Protein AF-A0A4Y8SC94-F1 (afdb_monomer)

Nearest PDB structures (foldseek):
  7lbm-assembly1_k  TM=2.518E-01  e=2.000E-02  Homo sapiens
  5o68-assembly4_L  TM=2.471E-01  e=9.800E+00  Pseudomonas sp. UK4

pLDDT: mean 80.58, std 18.35, range [36.72, 98.5]

Solvent-accessible surface area (backbone atoms only — not comparable to full-atom values): 9493 Å² total; per-residue (Å²): 134,91,92,90,72,78,73,71,66,66,66,69,67,69,74,81,79,73,78,89,67,88,66,80,85,40,72,68,58,42,49,49,54,48,50,59,68,69,49,71,77,70,7,34,33,37,40,39,41,93,90,46,76,49,76,42,48,21,42,41,44,78,45,78,96,61,31,30,41,39,24,48,38,94,82,62,89,60,92,74,46,59,45,45,40,44,26,26,77,70,93,58,64,44,80,40,63,38,29,78,52,98,89,48,59,12,36,32,32,52,82,78,42,42,24,39,36,53,42,38,33,39,34,46,61,58,90,53,34,36,29,39,39,37,43,31,40,29,14,48,34,51,98,91,48,98,57,55,47,93,61,74,73,48,53,38,38,35,39,35,39,58,21,50,61,76,124

Sequence (167 aa):
MKKLTSIWLLAMLCIIGKTTFAQSGNAETDAIIKQMRNQNSKGTIHFEAMGASITDNATVIKGPKGIYDLGSSFLTDHGDGAQVHLFLAKIQTGTQLLLQNKDASTIAMINGTVYQVTGTANLKVSGKNVSGTFTGVLYAVAKNKSKAATVPSGKISGNFNNLNLSL

Structure (mmCIF, N/CA/C/O backbone):
data_AF-A0A4Y8SC94-F1
#
_entry.id   AF-A0A4Y8SC94-F1
#
loop_
_atom_site.group_PDB
_atom_site.id
_atom_site.type_symbol
_atom_site.label_atom_id
_atom_site.label_alt_id
_atom_site.label_comp_id
_atom_site.label_asym_id
_atom_site.label_entity_id
_atom_site.label_seq_id
_atom_site.pdbx_PDB_ins_code
_atom_site.Cartn_x
_atom_site.Cartn_y
_atom_site.Cartn_z
_atom_site.occupancy
_atom_site.B_iso_or_equiv
_atom_site.auth_seq_id
_atom_site.auth_comp_id
_atom_site.auth_asym_id
_atom_site.auth_atom_id
_atom_site.pdbx_PDB_model_num
ATOM 1 N N . MET A 1 1 ? 18.104 -45.108 55.491 1.00 41.59 1 MET A N 1
ATOM 2 C CA . MET A 1 1 ? 18.764 -43.989 54.780 1.00 41.59 1 MET A CA 1
ATOM 3 C C . MET A 1 1 ? 18.073 -43.766 53.444 1.00 41.59 1 MET A C 1
ATOM 5 O O . MET A 1 1 ? 17.942 -44.717 52.693 1.00 41.59 1 MET A O 1
ATOM 9 N N . LYS A 1 2 ? 17.658 -42.513 53.202 1.00 43.34 2 LYS A N 1
ATOM 10 C CA . LYS A 1 2 ? 17.352 -41.859 51.914 1.00 43.34 2 LYS A CA 1
ATOM 11 C C . LYS A 1 2 ? 16.392 -42.573 50.947 1.00 43.34 2 LYS A C 1
ATOM 13 O O . LYS A 1 2 ? 16.798 -43.497 50.258 1.00 43.34 2 LYS A O 1
ATOM 18 N N . LYS A 1 3 ? 15.182 -42.012 50.803 1.00 39.19 3 LYS A N 1
ATOM 19 C CA . LYS A 1 3 ? 14.501 -41.714 49.519 1.00 39.19 3 LYS A CA 1
ATOM 20 C C . LYS A 1 3 ? 13.178 -40.981 49.804 1.00 39.19 3 LYS A C 1
ATOM 22 O O . LYS A 1 3 ? 12.103 -41.556 49.767 1.00 39.19 3 LYS A O 1
ATOM 27 N N . LEU A 1 4 ? 13.285 -39.698 50.143 1.00 44.41 4 LEU A N 1
ATOM 28 C CA . LEU A 1 4 ? 12.161 -38.767 50.321 1.00 44.41 4 LEU A CA 1
ATOM 29 C C . LEU A 1 4 ? 12.564 -37.425 49.695 1.00 44.41 4 LEU A C 1
ATOM 31 O O . LEU A 1 4 ? 12.756 -36.431 50.381 1.00 44.41 4 LEU A O 1
ATOM 35 N N . THR A 1 5 ? 12.809 -37.413 48.385 1.00 45.66 5 THR A N 1
ATOM 36 C CA . THR A 1 5 ? 13.192 -36.182 47.661 1.00 45.66 5 THR A CA 1
ATOM 37 C C . THR A 1 5 ? 12.524 -36.042 46.292 1.00 45.66 5 THR A C 1
ATOM 39 O O . THR A 1 5 ? 12.894 -35.163 45.525 1.00 45.66 5 THR A O 1
ATOM 42 N N . SER A 1 6 ? 11.516 -36.858 45.966 1.00 50.19 6 SER A N 1
ATOM 43 C CA . SER A 1 6 ? 10.966 -36.909 44.598 1.00 50.19 6 SER A CA 1
ATOM 44 C C . SER A 1 6 ? 9.626 -36.195 44.392 1.00 50.19 6 SER A C 1
ATOM 46 O O . SER A 1 6 ? 9.114 -36.223 43.282 1.00 50.19 6 SER A O 1
ATOM 48 N N . ILE A 1 7 ? 9.058 -35.530 45.404 1.00 48.06 7 ILE A N 1
ATOM 49 C CA . ILE A 1 7 ? 7.756 -34.838 45.263 1.00 48.06 7 ILE A CA 1
ATOM 50 C C . ILE A 1 7 ? 7.916 -33.323 45.046 1.00 48.06 7 ILE A C 1
ATOM 52 O O . ILE A 1 7 ? 7.067 -32.696 44.422 1.00 48.06 7 ILE A O 1
ATOM 56 N N . TRP A 1 8 ? 9.047 -32.731 45.439 1.00 36.72 8 TRP A N 1
ATOM 57 C CA . TRP A 1 8 ? 9.269 -31.289 45.277 1.00 36.72 8 TRP A CA 1
ATOM 58 C C . TRP A 1 8 ? 9.812 -30.874 43.901 1.00 36.72 8 TRP A C 1
ATOM 60 O O . TRP A 1 8 ? 9.674 -29.715 43.525 1.00 36.72 8 TRP A O 1
ATOM 70 N N . LEU A 1 9 ? 10.365 -31.801 43.108 1.00 39.47 9 LEU A N 1
ATOM 71 C CA . LEU A 1 9 ? 10.915 -31.466 41.786 1.00 39.47 9 LEU A CA 1
ATOM 72 C C . LEU A 1 9 ? 9.847 -31.380 40.679 1.00 39.47 9 LEU A C 1
ATOM 74 O O . LEU A 1 9 ? 10.079 -30.744 39.656 1.00 39.47 9 LEU A O 1
ATOM 78 N N . LEU A 1 10 ? 8.669 -31.981 40.883 1.00 40.72 10 LEU A N 1
ATOM 79 C CA . LEU A 1 10 ? 7.596 -31.998 39.880 1.00 40.72 10 LEU A CA 1
ATOM 80 C C . LEU A 1 10 ? 6.676 -30.766 39.968 1.00 40.72 10 LEU A C 1
ATOM 82 O O . LEU A 1 10 ? 6.022 -30.415 38.992 1.00 40.72 10 LEU A O 1
ATOM 86 N N . ALA A 1 11 ? 6.676 -30.054 41.099 1.00 40.06 11 ALA A N 1
ATOM 87 C CA . ALA A 1 11 ? 5.918 -28.811 41.268 1.00 40.06 11 ALA A CA 1
ATOM 88 C C . ALA A 1 11 ? 6.616 -27.587 40.644 1.00 40.06 11 ALA A C 1
ATOM 90 O O . ALA A 1 11 ? 5.954 -26.609 40.302 1.00 40.06 11 ALA A O 1
ATOM 91 N N . MET A 1 12 ? 7.937 -27.645 40.433 1.00 41.56 12 MET A N 1
ATOM 92 C CA . MET A 1 12 ? 8.697 -26.541 39.830 1.00 41.56 12 MET A CA 1
ATOM 93 C C . MET A 1 12 ? 8.716 -26.574 38.291 1.00 41.56 12 MET A C 1
ATOM 95 O O . MET A 1 12 ? 9.147 -25.609 37.665 1.00 41.56 12 MET A O 1
ATOM 99 N N . LEU A 1 13 ? 8.200 -27.643 37.669 1.00 38.66 13 LEU A N 1
ATOM 100 C CA . LEU A 1 13 ? 8.073 -27.751 36.210 1.00 38.66 13 LEU A CA 1
ATOM 101 C C . LEU A 1 13 ? 6.776 -27.122 35.658 1.00 38.66 13 LEU A C 1
ATOM 103 O O . LEU A 1 13 ? 6.657 -26.924 34.453 1.00 38.66 13 LEU A O 1
ATOM 107 N N . CYS A 1 14 ? 5.815 -26.764 36.518 1.00 42.59 14 CYS A N 1
ATOM 108 C CA . CYS A 1 14 ? 4.486 -26.300 36.097 1.00 42.59 14 CYS A CA 1
ATOM 109 C C . CYS A 1 14 ? 4.312 -24.769 36.037 1.00 42.59 14 CYS A C 1
ATOM 111 O O . CYS A 1 14 ? 3.218 -24.306 35.717 1.00 42.59 14 CYS A O 1
ATOM 113 N N . ILE A 1 15 ? 5.354 -23.965 36.299 1.00 41.56 15 ILE A N 1
ATOM 114 C CA . ILE A 1 15 ? 5.253 -22.485 36.288 1.00 41.56 15 ILE A CA 1
ATOM 115 C C . ILE A 1 15 ? 5.942 -21.835 35.070 1.00 41.56 15 ILE A C 1
ATOM 117 O O . ILE A 1 15 ? 5.681 -20.678 34.764 1.00 41.56 15 ILE A O 1
ATOM 121 N N . ILE A 1 16 ? 6.713 -22.574 34.265 1.00 44.81 16 ILE A N 1
ATOM 122 C CA . ILE A 1 16 ? 7.340 -22.028 33.035 1.00 44.81 16 ILE A CA 1
ATOM 123 C C . ILE A 1 16 ? 6.428 -22.225 31.799 1.00 44.81 16 ILE A C 1
ATOM 125 O O . ILE A 1 16 ? 6.799 -21.973 30.659 1.00 44.81 16 ILE A O 1
ATOM 129 N N . GLY A 1 17 ? 5.184 -22.662 32.011 1.00 40.50 17 GLY A N 1
ATOM 130 C CA . GLY A 1 17 ? 4.244 -23.018 30.947 1.00 40.50 17 GLY A CA 1
ATOM 131 C C . GLY A 1 17 ? 3.445 -21.867 30.333 1.00 40.50 17 GLY A C 1
ATOM 132 O O . GLY A 1 17 ? 2.501 -22.148 29.597 1.00 40.50 17 GLY A O 1
ATOM 133 N N . LYS A 1 18 ? 3.739 -20.591 30.623 1.00 40.66 18 LYS A N 1
ATOM 134 C CA . LYS A 1 18 ? 2.994 -19.473 30.022 1.00 40.66 18 LYS A CA 1
ATOM 135 C C . LYS A 1 18 ? 3.914 -18.352 29.544 1.00 40.66 18 LYS A C 1
ATOM 137 O O . LYS A 1 18 ? 4.466 -17.587 30.320 1.00 40.66 18 LYS A O 1
ATOM 142 N N . THR A 1 19 ? 3.973 -18.280 28.216 1.00 47.72 19 THR A N 1
ATOM 143 C CA . THR A 1 19 ? 4.243 -17.099 27.397 1.00 47.72 19 THR A CA 1
ATOM 144 C C . THR A 1 19 ? 5.678 -16.586 27.365 1.00 47.72 19 THR A C 1
ATOM 146 O O . THR A 1 19 ? 5.974 -15.484 27.819 1.00 47.72 19 THR A O 1
ATOM 149 N N . THR A 1 20 ? 6.543 -17.307 26.656 1.00 41.31 20 THR A N 1
ATOM 150 C CA . THR A 1 20 ? 7.605 -16.667 25.871 1.00 41.31 20 THR A CA 1
ATOM 151 C C . THR A 1 20 ? 6.967 -15.857 24.734 1.00 41.31 20 THR A C 1
ATOM 153 O O . THR A 1 20 ? 7.005 -16.225 23.563 1.00 41.31 20 THR A O 1
ATOM 156 N N . PHE A 1 21 ? 6.338 -14.725 25.065 1.00 51.97 21 PHE A N 1
ATOM 157 C CA . PHE A 1 21 ? 6.248 -13.654 24.083 1.00 51.97 21 PHE A CA 1
ATOM 158 C C . PHE A 1 21 ? 7.679 -13.159 23.914 1.00 51.97 21 PHE A C 1
ATOM 160 O O . PHE A 1 21 ? 8.271 -12.679 24.875 1.00 51.97 21 PHE A O 1
ATOM 167 N N . ALA A 1 22 ? 8.252 -13.326 22.725 1.00 49.03 22 ALA A N 1
ATOM 168 C CA . ALA A 1 22 ? 9.449 -12.592 22.348 1.00 49.03 22 ALA A CA 1
ATOM 169 C C . ALA A 1 22 ? 9.124 -11.094 22.479 1.00 49.03 22 ALA A C 1
ATOM 171 O O . ALA A 1 22 ? 8.501 -10.515 21.592 1.00 49.03 22 ALA A O 1
ATOM 172 N N . GLN A 1 23 ? 9.425 -10.520 23.643 1.00 50.19 23 GLN A N 1
ATOM 173 C CA . GLN A 1 23 ? 9.404 -9.088 23.879 1.00 50.19 23 GLN A CA 1
ATOM 174 C C . GLN A 1 23 ? 10.684 -8.548 23.263 1.00 50.19 23 GLN A C 1
ATOM 176 O O . GLN A 1 23 ? 11.781 -9.003 23.585 1.00 50.19 23 GLN A O 1
ATOM 181 N N . SER A 1 24 ? 10.539 -7.585 22.363 1.00 59.53 24 SER A N 1
ATOM 182 C CA . SER A 1 24 ? 11.661 -6.838 21.790 1.00 59.53 24 SER A CA 1
ATOM 183 C C . SER A 1 24 ? 12.403 -6.005 22.847 1.00 59.53 24 SER A C 1
ATOM 185 O O . SER A 1 24 ? 13.466 -5.460 22.565 1.00 59.53 24 SER A O 1
ATOM 187 N N . GLY A 1 25 ? 11.831 -5.877 24.054 1.00 60.44 25 GLY A N 1
ATOM 188 C CA . GLY A 1 25 ? 12.312 -5.007 25.127 1.00 60.44 25 GLY A CA 1
ATOM 189 C C . GLY A 1 25 ? 11.905 -3.541 24.941 1.00 60.44 25 GLY A C 1
ATOM 190 O O . GLY A 1 25 ? 12.155 -2.727 25.827 1.00 60.44 25 GLY A O 1
ATOM 191 N N . ASN A 1 26 ? 11.252 -3.198 23.823 1.00 76.25 26 ASN A N 1
ATOM 192 C CA . ASN A 1 26 ? 10.729 -1.868 23.529 1.00 76.25 26 ASN A CA 1
ATOM 193 C C . ASN A 1 26 ? 9.192 -1.902 23.507 1.00 76.25 26 ASN A C 1
ATOM 195 O O . ASN A 1 26 ? 8.585 -2.544 22.649 1.00 76.25 26 ASN A O 1
ATOM 199 N N . ALA A 1 27 ? 8.564 -1.157 24.422 1.00 78.12 27 ALA A N 1
ATOM 200 C CA . ALA A 1 27 ? 7.110 -1.109 24.576 1.00 78.12 27 ALA A CA 1
ATOM 201 C C . ALA A 1 27 ? 6.366 -0.685 23.295 1.00 78.12 27 ALA A C 1
ATOM 203 O O . ALA A 1 27 ? 5.271 -1.184 23.035 1.00 78.12 27 ALA A O 1
ATOM 204 N N . GLU A 1 28 ? 6.951 0.193 22.474 1.00 74.88 28 GLU A N 1
ATOM 205 C CA . GLU A 1 28 ? 6.349 0.622 21.205 1.00 74.88 28 GLU A CA 1
ATOM 206 C C . GLU A 1 28 ? 6.391 -0.494 20.158 1.00 74.88 28 GLU A C 1
ATOM 208 O O . GLU A 1 28 ? 5.406 -0.750 19.467 1.00 74.88 28 GLU A O 1
ATOM 213 N N . THR A 1 29 ? 7.517 -1.202 20.069 1.00 75.50 29 THR A N 1
ATOM 214 C CA . THR A 1 29 ? 7.677 -2.323 19.131 1.00 75.50 29 THR A CA 1
ATOM 215 C C . THR A 1 29 ? 6.784 -3.495 19.535 1.00 75.50 29 THR A C 1
ATOM 217 O O . THR A 1 29 ? 6.102 -4.076 18.690 1.00 75.50 29 THR A O 1
ATOM 220 N N . ASP A 1 30 ? 6.698 -3.789 20.832 1.00 77.88 30 ASP A N 1
ATOM 221 C CA . ASP A 1 30 ? 5.812 -4.827 21.358 1.00 77.88 30 ASP A CA 1
ATOM 222 C C . ASP A 1 30 ? 4.330 -4.488 21.125 1.00 77.88 30 ASP A C 1
ATOM 224 O O . ASP A 1 30 ? 3.535 -5.381 20.816 1.00 77.88 30 ASP A O 1
ATOM 228 N N . ALA A 1 31 ? 3.948 -3.206 21.208 1.00 77.19 31 ALA A N 1
ATOM 229 C CA . ALA A 1 31 ? 2.595 -2.753 20.882 1.00 77.19 31 ALA A CA 1
ATOM 230 C C . ALA A 1 31 ? 2.261 -2.973 19.397 1.00 77.19 31 ALA A C 1
ATOM 232 O O . ALA A 1 31 ? 1.179 -3.478 19.089 1.00 77.19 31 ALA A O 1
ATOM 233 N N . ILE A 1 32 ? 3.199 -2.678 18.491 1.00 76.69 32 ILE A N 1
ATOM 234 C CA . ILE A 1 32 ? 3.041 -2.905 17.046 1.00 76.69 32 ILE A CA 1
ATOM 235 C C . ILE A 1 32 ? 2.938 -4.402 16.735 1.00 76.69 32 ILE A C 1
ATOM 237 O O . ILE A 1 32 ? 2.014 -4.821 16.039 1.00 76.69 32 ILE A O 1
ATOM 241 N N . ILE A 1 33 ? 3.823 -5.234 17.295 1.00 75.56 33 ILE A N 1
ATOM 242 C CA . ILE A 1 33 ? 3.774 -6.696 17.117 1.00 75.56 33 ILE A CA 1
ATOM 243 C C . ILE A 1 33 ? 2.441 -7.247 17.630 1.00 75.56 33 ILE A C 1
ATOM 245 O O . ILE A 1 33 ? 1.818 -8.097 16.989 1.00 75.56 33 ILE A O 1
ATOM 249 N N . LYS A 1 34 ? 1.969 -6.758 18.781 1.00 75.62 34 LYS A N 1
ATOM 250 C CA . LYS A 1 34 ? 0.668 -7.141 19.332 1.00 75.62 34 LYS A CA 1
ATOM 251 C C . LYS A 1 34 ? -0.480 -6.694 18.426 1.00 75.62 34 LYS A C 1
ATOM 253 O O . LYS A 1 34 ? -1.414 -7.467 18.233 1.00 75.62 34 LYS A O 1
ATOM 258 N N . GLN A 1 35 ? -0.413 -5.497 17.848 1.00 74.94 35 GLN A N 1
ATOM 259 C CA . GLN A 1 35 ? -1.404 -5.000 16.892 1.00 74.94 35 GLN A CA 1
ATOM 260 C C . GLN A 1 35 ? -1.447 -5.870 15.630 1.00 74.94 35 GLN A C 1
ATOM 262 O O . GLN A 1 35 ? -2.532 -6.294 15.236 1.00 74.94 35 GLN A O 1
ATOM 267 N N . MET A 1 36 ? -0.283 -6.213 15.066 1.00 74.62 36 MET A N 1
ATOM 268 C CA . MET A 1 36 ? -0.151 -7.123 13.922 1.00 74.62 36 MET A CA 1
ATOM 269 C C . MET A 1 36 ? -0.744 -8.505 14.220 1.00 74.62 36 MET A C 1
ATOM 271 O O . MET A 1 36 ? -1.532 -9.018 13.434 1.00 74.62 36 MET A O 1
ATOM 275 N N . ARG A 1 37 ? -0.417 -9.096 15.378 1.00 72.81 37 ARG A N 1
ATOM 276 C CA . ARG A 1 37 ? -0.916 -10.426 15.779 1.00 72.81 37 ARG A CA 1
ATOM 277 C C . ARG A 1 37 ? -2.410 -10.445 16.106 1.00 72.81 37 ARG A C 1
ATOM 279 O O . ARG A 1 37 ? -3.072 -11.444 15.855 1.00 72.81 37 ARG A O 1
ATOM 286 N N . ASN A 1 38 ? -2.938 -9.367 16.685 1.00 67.88 38 ASN A N 1
ATOM 287 C CA . ASN A 1 38 ? -4.349 -9.272 17.070 1.00 67.88 38 ASN A CA 1
ATOM 288 C C . ASN A 1 38 ? -5.269 -8.924 15.896 1.00 67.88 38 ASN A C 1
ATOM 290 O O . ASN A 1 38 ? -6.491 -9.042 16.019 1.00 67.88 38 ASN A O 1
ATOM 294 N N . GLN A 1 39 ? -4.713 -8.498 14.761 1.00 67.38 39 GLN A N 1
ATOM 295 C CA . GLN A 1 39 ? -5.462 -8.458 13.517 1.00 67.38 39 GLN A CA 1
ATOM 296 C C . GLN A 1 39 ? -5.656 -9.888 13.026 1.00 67.38 39 GLN A C 1
ATOM 298 O O . GLN A 1 39 ? -4.840 -10.436 12.295 1.00 67.38 39 GLN A O 1
ATOM 303 N N . ASN A 1 40 ? -6.766 -10.499 13.456 1.00 56.41 40 ASN A N 1
ATOM 304 C CA . ASN A 1 40 ? -7.286 -11.716 12.841 1.00 56.41 40 ASN A CA 1
ATOM 305 C C . ASN A 1 40 ? -7.313 -11.490 11.322 1.00 56.41 40 ASN A C 1
ATOM 307 O O . ASN A 1 40 ? -8.033 -10.608 10.853 1.00 56.41 40 ASN A O 1
ATOM 311 N N . SER A 1 41 ? -6.502 -12.259 10.599 1.00 57.00 41 SER A N 1
ATOM 312 C CA . SER A 1 41 ? -6.037 -12.107 9.211 1.00 57.00 41 SER A CA 1
ATOM 313 C C . SER A 1 41 ? -7.125 -12.164 8.122 1.00 57.00 41 SER A C 1
ATOM 315 O O . SER A 1 41 ? -6.991 -12.878 7.135 1.00 57.00 41 SER A O 1
ATOM 317 N N . LYS A 1 42 ? -8.243 -11.453 8.294 1.00 72.50 42 LYS A N 1
ATOM 318 C CA . LYS A 1 42 ? -9.344 -11.383 7.318 1.00 72.50 42 LYS A CA 1
ATOM 319 C C . LYS A 1 42 ? -9.217 -10.217 6.344 1.00 72.50 42 LYS A C 1
ATOM 321 O O . LYS A 1 42 ? -9.972 -10.159 5.377 1.00 72.50 42 LYS A O 1
ATOM 326 N N . GLY A 1 43 ? -8.335 -9.267 6.641 1.00 88.88 43 GLY A N 1
ATOM 327 C CA . GLY A 1 43 ? -8.017 -8.196 5.717 1.00 88.88 43 GLY A CA 1
ATOM 328 C C . GLY A 1 43 ? -7.277 -8.767 4.516 1.00 88.88 43 GLY A C 1
ATOM 329 O O . GLY A 1 43 ? -6.396 -9.603 4.689 1.00 88.88 43 GLY A O 1
ATOM 330 N N . THR A 1 44 ? -7.626 -8.326 3.315 1.00 92.06 44 THR A N 1
ATOM 331 C CA . THR A 1 44 ? -6.963 -8.762 2.079 1.00 92.06 44 THR A CA 1
ATOM 332 C C . THR A 1 44 ? -6.552 -7.554 1.265 1.00 92.06 44 THR A C 1
ATOM 334 O O . THR A 1 44 ? -7.307 -6.579 1.206 1.00 92.06 44 THR A O 1
ATOM 337 N N . ILE A 1 45 ? -5.418 -7.639 0.584 1.00 93.81 45 ILE A N 1
ATOM 338 C CA . ILE A 1 45 ? -5.018 -6.704 -0.462 1.00 93.81 45 ILE A CA 1
ATOM 339 C C . ILE A 1 45 ? -4.776 -7.478 -1.749 1.00 93.81 45 ILE A C 1
ATOM 341 O O . ILE A 1 45 ? -4.119 -8.512 -1.751 1.00 93.81 45 ILE A O 1
ATOM 345 N N . HIS A 1 46 ? -5.335 -6.973 -2.837 1.00 95.00 46 HIS A N 1
ATOM 346 C CA . HIS A 1 46 ? -5.097 -7.457 -4.181 1.00 95.00 46 HIS A CA 1
ATOM 347 C C . HIS A 1 46 ? -4.468 -6.339 -4.998 1.00 95.00 46 HIS A C 1
ATOM 349 O O . HIS A 1 46 ? -4.957 -5.206 -4.950 1.00 95.00 46 HIS A O 1
ATOM 355 N N . PHE A 1 47 ? -3.417 -6.631 -5.755 1.00 95.06 47 PHE A N 1
ATOM 356 C CA . PHE A 1 47 ? -2.793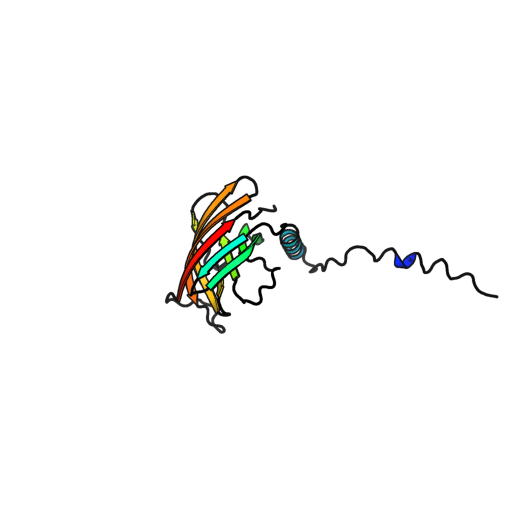 -5.641 -6.621 1.00 95.06 47 PHE A CA 1
ATOM 357 C C . PHE A 1 47 ? -2.166 -6.247 -7.866 1.00 95.06 47 PHE A C 1
ATOM 359 O O . PHE A 1 47 ? -1.693 -7.382 -7.872 1.00 95.06 47 PHE A O 1
ATOM 366 N N . GLU A 1 48 ? -2.128 -5.425 -8.906 1.00 94.88 48 GLU A N 1
ATOM 367 C CA . GLU A 1 48 ? -1.548 -5.747 -10.196 1.00 94.88 48 GLU A CA 1
ATOM 368 C C . GLU A 1 48 ? -0.498 -4.707 -10.567 1.00 94.88 48 GLU A C 1
ATOM 370 O O . GLU A 1 48 ? -0.737 -3.494 -10.499 1.00 94.88 48 GLU A O 1
ATOM 375 N N . ALA A 1 49 ? 0.679 -5.185 -10.958 1.00 93.50 49 ALA A N 1
ATOM 376 C CA . ALA A 1 49 ? 1.774 -4.349 -11.420 1.00 93.50 49 ALA A CA 1
ATOM 377 C C . ALA A 1 49 ? 2.791 -5.170 -12.206 1.00 93.50 49 ALA A C 1
ATOM 379 O O . ALA A 1 49 ? 3.182 -6.252 -11.783 1.00 93.50 49 ALA A O 1
ATOM 380 N N . MET A 1 50 ? 3.289 -4.619 -13.317 1.00 87.50 50 MET A N 1
ATOM 381 C CA . MET A 1 50 ? 4.410 -5.199 -14.074 1.00 87.50 50 MET A CA 1
ATOM 382 C C . MET A 1 50 ? 4.209 -6.682 -14.454 1.00 87.50 50 MET A C 1
ATOM 384 O O . MET A 1 50 ? 5.164 -7.453 -14.478 1.00 87.50 50 MET A O 1
ATOM 388 N N . GLY A 1 51 ? 2.964 -7.085 -14.731 1.00 84.88 51 GLY A N 1
ATOM 389 C CA . GLY A 1 51 ? 2.601 -8.469 -15.059 1.00 84.88 51 GLY A CA 1
ATOM 390 C C . GLY A 1 51 ? 2.425 -9.401 -13.854 1.00 84.88 51 GLY A C 1
ATOM 391 O O . GLY A 1 51 ? 2.019 -10.542 -14.046 1.00 84.88 51 GLY A O 1
ATOM 392 N N . ALA A 1 52 ? 2.684 -8.935 -12.629 1.00 85.69 52 ALA A N 1
ATOM 393 C CA . ALA A 1 52 ? 2.324 -9.642 -11.406 1.00 85.69 52 ALA A CA 1
ATOM 394 C C . ALA A 1 52 ? 0.884 -9.296 -10.998 1.00 85.69 52 ALA A C 1
ATOM 396 O O . ALA A 1 52 ? 0.480 -8.134 -11.083 1.00 85.69 52 ALA A O 1
ATOM 397 N N . SER A 1 53 ? 0.138 -10.299 -10.538 1.00 90.38 53 SER A N 1
ATOM 398 C CA . SER A 1 53 ? -1.194 -10.167 -9.941 1.00 90.38 53 SER A CA 1
ATOM 399 C C . SER A 1 53 ? -1.183 -10.953 -8.637 1.00 90.38 53 SER A C 1
ATOM 401 O O . SER A 1 53 ? -0.959 -12.164 -8.642 1.00 90.38 53 SER A O 1
ATOM 403 N N . ILE A 1 54 ? -1.301 -10.247 -7.515 1.00 89.12 54 ILE A N 1
ATOM 404 C CA . ILE A 1 54 ? -1.000 -10.781 -6.184 1.00 89.12 54 ILE A CA 1
ATOM 405 C C . ILE A 1 54 ? -2.176 -10.508 -5.268 1.00 89.12 54 ILE A C 1
ATOM 407 O O . ILE A 1 54 ? -2.751 -9.421 -5.285 1.00 89.12 54 ILE A O 1
ATOM 411 N N . THR A 1 55 ? -2.513 -11.500 -4.451 1.00 90.38 55 THR A N 1
ATOM 412 C CA . THR A 1 55 ? -3.462 -11.353 -3.350 1.00 90.38 55 THR A CA 1
ATOM 413 C C . THR A 1 55 ? -2.783 -11.808 -2.072 1.00 90.38 55 THR A C 1
ATOM 415 O O . THR A 1 55 ? -2.276 -12.925 -2.019 1.00 90.38 55 THR A O 1
ATOM 418 N N . ASP A 1 56 ? -2.791 -10.952 -1.059 1.00 88.00 56 ASP A N 1
ATOM 419 C CA . ASP A 1 56 ? -2.137 -11.183 0.225 1.00 88.00 56 ASP A CA 1
ATOM 420 C C . ASP A 1 56 ? -3.097 -10.838 1.367 1.00 88.00 56 ASP A C 1
ATOM 422 O O . ASP A 1 56 ? -4.041 -10.049 1.213 1.00 88.00 56 ASP A O 1
ATOM 426 N N . ASN A 1 57 ? -2.843 -11.422 2.533 1.00 88.12 57 ASN A N 1
ATOM 427 C CA . ASN A 1 57 ? -3.423 -10.930 3.766 1.00 88.12 57 ASN A CA 1
ATOM 428 C C . ASN A 1 57 ? -2.876 -9.532 4.038 1.00 88.12 57 ASN A C 1
ATOM 430 O O . ASN A 1 57 ? -1.698 -9.245 3.839 1.00 88.12 57 ASN A O 1
ATOM 434 N N . ALA A 1 58 ? -3.741 -8.659 4.527 1.00 89.69 58 ALA A N 1
ATOM 435 C CA . ALA A 1 58 ? -3.409 -7.265 4.711 1.00 89.69 58 ALA A CA 1
ATOM 436 C C . ALA A 1 58 ? -3.823 -6.750 6.077 1.00 89.69 58 ALA A C 1
ATOM 438 O O . ALA A 1 58 ? -4.819 -7.173 6.674 1.00 89.69 58 ALA A O 1
ATOM 439 N N . THR A 1 59 ? -3.042 -5.789 6.544 1.00 89.44 59 THR A N 1
ATOM 440 C CA . THR A 1 59 ? -3.187 -5.166 7.855 1.00 89.44 59 THR A CA 1
ATOM 441 C C . THR A 1 59 ? -3.240 -3.653 7.720 1.00 89.44 59 THR A C 1
ATOM 443 O O . THR A 1 59 ? -2.722 -3.089 6.758 1.00 89.44 59 THR A O 1
ATOM 446 N N . VAL A 1 60 ? -3.870 -2.996 8.695 1.00 90.88 60 VAL A N 1
ATOM 447 C CA . VAL A 1 60 ? -3.798 -1.538 8.857 1.00 90.88 60 VAL A CA 1
ATOM 448 C C . VAL A 1 60 ? -3.218 -1.212 10.219 1.00 90.88 60 VAL A C 1
ATOM 450 O O . VAL A 1 60 ? -3.830 -1.496 11.245 1.00 90.88 60 VAL A O 1
ATOM 453 N N . ILE A 1 61 ? -2.035 -0.617 10.245 1.00 88.44 61 ILE A N 1
ATOM 454 C CA . ILE A 1 61 ? -1.289 -0.374 11.480 1.00 88.44 61 ILE A CA 1
ATOM 455 C C . ILE A 1 61 ? -1.066 1.119 11.617 1.00 88.44 61 ILE A C 1
ATOM 457 O O . ILE A 1 61 ? -0.743 1.810 10.652 1.00 88.44 61 ILE A O 1
ATOM 461 N N . LYS A 1 62 ? -1.240 1.628 12.835 1.00 88.12 62 LYS A N 1
ATOM 462 C CA . LYS A 1 62 ? -0.876 3.004 13.154 1.00 88.12 62 LYS A CA 1
ATOM 463 C C . LYS A 1 62 ? 0.572 3.011 13.626 1.00 88.12 62 LYS A C 1
ATOM 465 O O . LYS A 1 62 ? 0.866 2.602 14.744 1.00 88.12 62 LYS A O 1
ATOM 470 N N . GLY A 1 63 ? 1.463 3.450 12.752 1.00 81.75 63 GLY A N 1
ATOM 471 C CA . GLY A 1 63 ? 2.874 3.614 13.049 1.00 81.75 63 GLY A CA 1
ATOM 472 C C . GLY A 1 63 ? 3.179 4.874 13.872 1.00 81.75 63 GLY A C 1
ATOM 473 O O . GLY A 1 63 ? 2.283 5.654 14.234 1.00 81.75 63 GLY A O 1
ATOM 474 N N . PRO A 1 64 ? 4.472 5.104 14.156 1.00 75.62 64 PRO A N 1
ATOM 475 C CA . PRO A 1 64 ? 4.945 6.300 14.841 1.00 75.62 64 PRO A CA 1
ATOM 476 C C . PRO A 1 64 ? 4.495 7.584 14.134 1.00 75.62 64 PRO A C 1
ATOM 478 O O . PRO A 1 64 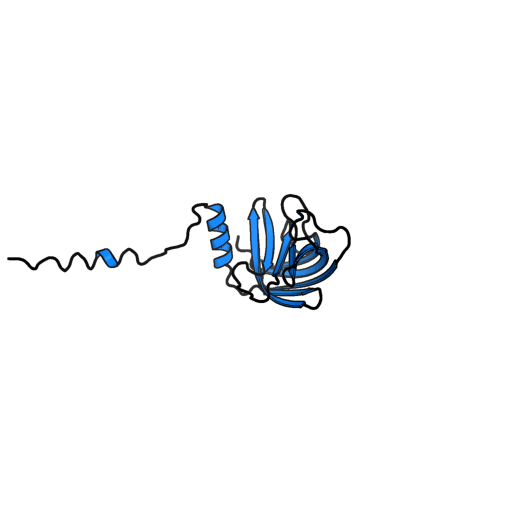? 4.271 7.610 12.923 1.00 75.62 64 PRO A O 1
ATOM 481 N N . LYS A 1 65 ? 4.363 8.678 14.894 1.00 82.50 65 LYS A N 1
ATOM 482 C CA . LYS A 1 65 ? 3.927 9.998 14.387 1.00 82.50 65 LYS A CA 1
ATOM 483 C C . LYS A 1 65 ? 2.522 10.011 13.756 1.00 82.50 65 LYS A C 1
ATOM 485 O O . LYS A 1 65 ? 2.159 10.974 13.089 1.00 82.50 65 LYS A O 1
ATOM 490 N N . GLY A 1 66 ? 1.717 8.970 13.985 1.00 85.50 66 GLY A N 1
ATOM 491 C CA . GLY A 1 66 ? 0.336 8.891 13.506 1.00 85.50 66 GLY A CA 1
ATOM 492 C C . GLY A 1 66 ? 0.191 8.546 12.024 1.00 85.50 66 GLY A C 1
ATOM 493 O O . GLY A 1 66 ? -0.905 8.698 11.490 1.00 85.50 66 GLY A O 1
ATOM 494 N N . ILE A 1 67 ? 1.262 8.079 11.380 1.00 90.88 67 ILE A N 1
ATOM 495 C CA . ILE A 1 67 ? 1.224 7.577 10.004 1.00 90.88 67 ILE A CA 1
ATOM 496 C C . ILE A 1 67 ? 0.601 6.184 10.008 1.00 90.88 67 ILE A C 1
ATOM 498 O O . ILE A 1 67 ? 0.913 5.362 10.866 1.00 90.88 67 ILE A O 1
ATOM 502 N N . TYR A 1 68 ? -0.273 5.913 9.050 1.00 92.50 68 TYR A N 1
ATOM 503 C CA . TYR A 1 68 ? -0.892 4.608 8.877 1.00 92.50 68 TYR A CA 1
ATOM 504 C C . TYR A 1 68 ? -0.196 3.846 7.758 1.00 92.50 68 TYR A C 1
ATOM 506 O O . TYR A 1 68 ? 0.026 4.414 6.691 1.00 92.50 68 TYR A O 1
ATOM 514 N N . ASP A 1 69 ? 0.108 2.579 8.007 1.00 92.44 69 ASP A N 1
ATOM 515 C CA . ASP A 1 69 ? 0.557 1.611 7.008 1.00 92.44 69 ASP A CA 1
ATOM 516 C C . ASP A 1 69 ? -0.604 0.669 6.680 1.00 92.44 69 ASP A C 1
ATOM 518 O O . ASP A 1 69 ? -1.141 0.013 7.578 1.00 92.44 69 ASP A O 1
ATOM 522 N N . LEU A 1 70 ? -1.030 0.657 5.418 1.00 93.00 70 LEU A N 1
ATOM 523 C CA . LEU A 1 70 ? -2.017 -0.270 4.873 1.00 93.00 70 LEU A CA 1
ATOM 524 C C . LEU A 1 70 ? -1.341 -1.123 3.817 1.00 93.00 70 LEU A C 1
ATOM 526 O O . LEU A 1 70 ? -0.977 -0.616 2.759 1.00 93.00 70 LEU A O 1
ATOM 530 N N . GLY A 1 71 ? -1.240 -2.421 4.036 1.00 90.62 71 GLY A N 1
ATOM 531 C CA . GLY A 1 71 ? -0.497 -3.234 3.090 1.00 90.62 71 GLY A CA 1
ATOM 532 C C . GLY A 1 71 ? -0.492 -4.705 3.407 1.00 90.62 71 GLY A C 1
ATOM 533 O O . GLY A 1 71 ? -1.143 -5.145 4.360 1.00 90.62 71 GLY A O 1
ATOM 534 N N . SER A 1 72 ? 0.265 -5.427 2.587 1.00 89.31 72 SER A N 1
ATOM 535 C CA . SER A 1 72 ? 0.687 -6.804 2.824 1.00 89.31 72 SER A CA 1
ATOM 536 C C . SER A 1 72 ? 1.099 -7.005 4.279 1.00 8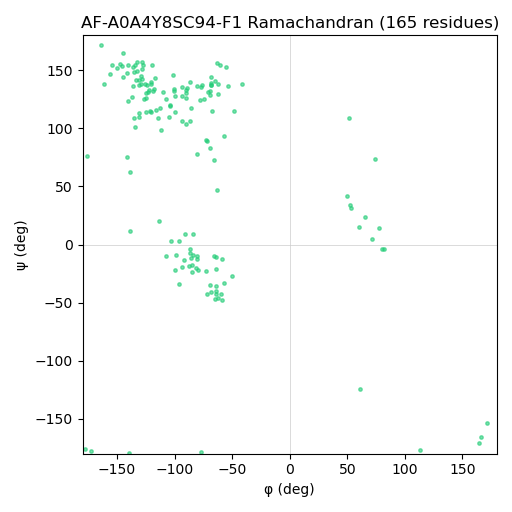9.31 72 SER A C 1
ATOM 538 O O . SER A 1 72 ? 1.751 -6.150 4.885 1.00 89.31 72 SER A O 1
ATOM 540 N N . SER A 1 73 ? 0.700 -8.126 4.870 1.00 79.38 73 SER A N 1
ATOM 541 C CA . SER A 1 73 ? 1.101 -8.435 6.236 1.00 79.38 73 SER A CA 1
ATOM 542 C C . SER A 1 73 ? 2.599 -8.734 6.283 1.00 79.38 73 SER A C 1
ATOM 544 O O . SER A 1 73 ? 3.109 -9.561 5.541 1.00 79.38 73 SER A O 1
ATOM 546 N N . PHE A 1 74 ? 3.315 -8.133 7.233 1.00 70.12 74 PHE A N 1
ATOM 547 C CA . PHE A 1 74 ? 4.719 -8.482 7.490 1.00 70.12 74 PHE A CA 1
ATOM 548 C C . PHE A 1 74 ? 4.903 -9.910 8.031 1.00 70.12 74 PHE A C 1
ATOM 550 O O . PHE A 1 74 ? 6.030 -10.374 8.175 1.00 70.12 74 PHE A O 1
ATOM 557 N N . LEU A 1 75 ? 3.805 -10.579 8.401 1.00 66.31 75 LEU A N 1
ATOM 558 C CA . LEU A 1 75 ? 3.800 -11.924 8.971 1.00 66.31 75 LEU A CA 1
ATOM 559 C C . LEU A 1 75 ? 3.479 -13.010 7.936 1.00 66.31 75 LEU A C 1
ATOM 561 O O . LEU A 1 75 ? 3.584 -14.190 8.271 1.00 66.31 75 LEU A O 1
ATOM 565 N N . THR A 1 76 ? 3.064 -12.649 6.716 1.00 60.81 76 THR A N 1
ATOM 566 C CA . THR A 1 76 ? 2.854 -13.627 5.646 1.00 60.81 76 THR A CA 1
ATOM 567 C C . THR A 1 76 ? 4.166 -13.902 4.919 1.00 60.81 76 THR A C 1
ATOM 569 O O . THR A 1 76 ? 4.774 -13.027 4.308 1.00 60.81 76 THR A O 1
ATOM 572 N N . ASP A 1 77 ? 4.604 -15.157 4.997 1.00 53.94 77 ASP A N 1
ATOM 573 C CA . ASP A 1 77 ? 5.776 -15.665 4.290 1.00 53.94 77 ASP A CA 1
ATOM 574 C C . ASP A 1 77 ? 5.373 -15.977 2.839 1.00 53.94 77 ASP A C 1
ATOM 576 O O . ASP A 1 77 ? 5.052 -17.111 2.483 1.00 53.94 77 ASP A O 1
ATOM 580 N N . HIS A 1 78 ? 5.266 -14.940 2.005 1.00 56.78 78 HIS A N 1
ATOM 581 C CA . HIS A 1 78 ? 5.047 -15.123 0.572 1.00 56.78 78 HIS A CA 1
ATOM 582 C C . HIS A 1 78 ? 6.397 -15.297 -0.127 1.00 56.78 78 HIS A C 1
ATOM 584 O O . HIS A 1 78 ? 7.141 -14.335 -0.331 1.00 56.78 78 HIS A O 1
ATOM 590 N N . GLY A 1 79 ? 6.687 -16.539 -0.533 1.00 53.28 79 GLY A N 1
ATOM 591 C CA . GLY A 1 79 ? 7.882 -16.911 -1.303 1.00 53.28 79 GLY A CA 1
ATOM 592 C C . GLY A 1 79 ? 8.023 -16.185 -2.650 1.00 53.28 79 GLY A C 1
ATOM 593 O O . GLY A 1 79 ? 9.100 -16.191 -3.241 1.00 53.28 79 GLY A O 1
ATOM 594 N N . ASP A 1 80 ? 6.962 -15.514 -3.100 1.00 57.88 80 ASP A N 1
ATOM 595 C CA . ASP A 1 80 ? 6.862 -14.824 -4.387 1.00 57.88 80 ASP A CA 1
ATOM 596 C C . ASP A 1 80 ? 7.537 -13.435 -4.360 1.00 57.88 80 ASP A C 1
ATOM 598 O O . ASP A 1 80 ? 7.729 -12.801 -5.400 1.00 57.88 80 ASP A O 1
ATOM 602 N N . GLY A 1 81 ? 7.926 -12.951 -3.169 1.00 67.31 81 GLY A N 1
ATOM 603 C CA . GLY A 1 81 ? 8.766 -11.760 -3.002 1.00 67.31 81 GLY A CA 1
ATOM 604 C C . GLY A 1 81 ? 8.120 -10.451 -3.458 1.00 67.31 81 GLY A C 1
ATOM 605 O O . GLY A 1 81 ? 8.837 -9.508 -3.811 1.00 67.31 81 GLY A O 1
ATOM 606 N N . ALA A 1 82 ? 6.786 -10.391 -3.492 1.00 83.38 82 ALA A N 1
ATOM 607 C CA . ALA A 1 82 ? 6.054 -9.211 -3.909 1.00 83.38 82 ALA A CA 1
ATOM 608 C C . ALA A 1 82 ? 5.021 -8.762 -2.867 1.00 83.38 82 ALA A C 1
ATOM 610 O O . ALA A 1 82 ? 4.182 -9.537 -2.423 1.00 83.38 82 ALA A O 1
ATOM 611 N N . GLN A 1 83 ? 5.118 -7.496 -2.466 1.00 89.94 83 GLN A N 1
ATOM 612 C CA . GLN A 1 83 ? 4.399 -6.896 -1.341 1.00 89.94 83 GLN A CA 1
ATOM 613 C C . GLN A 1 83 ? 4.106 -5.427 -1.639 1.00 89.94 83 GLN A C 1
ATOM 615 O O . GLN A 1 83 ? 4.843 -4.781 -2.389 1.00 89.94 83 GLN A O 1
ATOM 620 N N . VAL A 1 84 ? 3.070 -4.864 -1.020 1.00 93.25 84 VAL A N 1
ATOM 621 C CA . VAL A 1 84 ? 2.763 -3.430 -1.129 1.00 93.25 84 VAL A CA 1
ATOM 622 C C . VAL A 1 84 ? 2.396 -2.845 0.230 1.00 93.25 84 VAL A C 1
ATOM 624 O O . VAL A 1 84 ? 1.625 -3.448 0.970 1.00 93.25 84 VAL A O 1
ATOM 627 N N . HIS A 1 85 ? 2.934 -1.661 0.530 1.00 94.00 85 HIS A N 1
ATOM 628 C CA . HIS A 1 85 ? 2.700 -0.912 1.768 1.00 94.00 85 HIS A CA 1
ATOM 629 C C . HIS A 1 85 ? 2.336 0.537 1.444 1.00 94.00 85 HIS A C 1
ATOM 631 O O . HIS A 1 85 ? 3.172 1.312 0.967 1.00 94.00 85 HIS A O 1
ATOM 637 N N . LEU A 1 86 ? 1.071 0.883 1.683 1.00 96.00 86 LEU A N 1
ATOM 638 C CA . LEU A 1 86 ? 0.442 2.177 1.434 1.00 96.00 86 LEU A CA 1
ATOM 639 C C . LEU A 1 86 ? 0.507 3.039 2.691 1.00 96.00 86 LEU A C 1
ATOM 641 O O . LEU A 1 86 ? -0.260 2.839 3.633 1.00 96.00 86 LEU A O 1
ATOM 645 N N . PHE A 1 87 ? 1.383 4.044 2.682 1.00 95.38 87 PHE A N 1
ATOM 646 C CA . PHE A 1 87 ? 1.488 4.976 3.799 1.00 95.38 87 PHE A CA 1
ATOM 647 C C . PHE A 1 87 ? 0.555 6.169 3.616 1.00 95.38 87 PHE A C 1
ATOM 649 O O . PHE A 1 87 ? 0.614 6.878 2.607 1.00 95.38 87 PHE A O 1
ATOM 656 N N . LEU A 1 88 ? -0.279 6.419 4.625 1.00 94.75 88 LEU A N 1
ATOM 657 C CA . LEU A 1 88 ? -1.274 7.488 4.648 1.00 94.75 88 LEU A CA 1
ATOM 658 C C . LEU A 1 88 ? -1.139 8.322 5.926 1.00 94.75 88 LEU A C 1
ATOM 660 O O . LEU A 1 88 ? -0.927 7.792 7.013 1.00 94.75 88 LEU A O 1
ATOM 664 N N . ALA A 1 89 ? -1.330 9.639 5.824 1.00 93.25 89 ALA A N 1
ATOM 665 C CA . ALA A 1 89 ? -1.339 10.515 7.003 1.00 93.25 89 ALA A CA 1
ATOM 666 C C . ALA A 1 89 ? -2.608 10.356 7.858 1.00 93.25 89 ALA A C 1
ATOM 668 O O . ALA A 1 89 ? -2.620 10.716 9.033 1.00 93.25 89 ALA A O 1
ATOM 669 N N . LYS A 1 90 ? -3.700 9.859 7.264 1.00 92.94 90 LYS A N 1
ATOM 670 C CA . LYS A 1 90 ? -4.991 9.683 7.931 1.00 92.94 90 LYS A CA 1
ATOM 671 C C . LYS A 1 90 ? -5.822 8.589 7.272 1.00 92.94 90 LYS A C 1
ATOM 673 O O . LYS A 1 90 ? -5.710 8.361 6.070 1.00 92.94 90 LYS A O 1
ATOM 678 N N . ILE A 1 91 ? -6.716 7.989 8.056 1.00 93.19 91 ILE A N 1
ATOM 679 C CA . ILE A 1 91 ? -7.699 7.005 7.598 1.00 93.19 91 ILE A CA 1
ATOM 680 C C . ILE A 1 91 ? -9.089 7.612 7.701 1.00 93.19 91 ILE A C 1
ATOM 682 O O . ILE A 1 91 ? -9.687 7.683 8.770 1.00 93.19 91 ILE A O 1
ATOM 686 N N . GLN A 1 92 ? -9.575 8.099 6.565 1.00 95.06 92 GLN A N 1
ATOM 687 C CA . GLN A 1 92 ? -10.870 8.747 6.420 1.00 95.06 92 GLN A CA 1
ATOM 688 C C . GLN A 1 92 ? -11.438 8.389 5.048 1.00 95.06 92 GLN A C 1
ATOM 690 O O . GLN A 1 92 ? -10.684 8.296 4.080 1.00 95.06 92 GLN A O 1
ATOM 695 N N . THR A 1 93 ? -12.759 8.217 4.963 1.00 97.38 93 THR A N 1
ATOM 696 C CA . THR A 1 93 ? -13.454 7.994 3.690 1.00 97.38 93 THR A CA 1
ATOM 697 C C . THR A 1 93 ? -13.125 9.089 2.669 1.00 97.38 93 THR A C 1
ATOM 699 O O . THR A 1 93 ? -13.125 10.274 3.008 1.00 97.38 93 THR A O 1
ATOM 702 N N . GLY A 1 94 ? -12.876 8.681 1.425 1.00 97.69 94 GLY A N 1
ATOM 703 C CA . GLY A 1 94 ? -12.518 9.534 0.295 1.00 97.69 94 GLY A CA 1
ATOM 704 C C . GLY A 1 94 ? -11.088 9.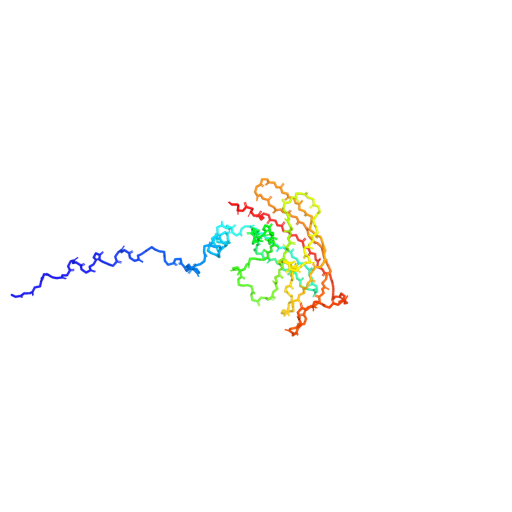317 -0.199 1.00 97.69 94 GLY A C 1
ATOM 705 O O . GLY A 1 94 ? -10.345 8.470 0.302 1.00 97.69 94 GLY A O 1
ATOM 706 N N . THR A 1 95 ? -10.697 10.115 -1.189 1.00 98.00 95 THR A N 1
ATOM 707 C CA . THR A 1 95 ? -9.372 10.049 -1.812 1.00 98.00 95 THR A CA 1
ATOM 708 C C . THR A 1 95 ? -8.297 10.641 -0.902 1.00 98.00 95 THR A C 1
ATOM 710 O O . THR A 1 95 ? -8.388 11.793 -0.479 1.00 98.00 95 THR A O 1
ATOM 713 N N . GLN A 1 96 ? -7.259 9.856 -0.634 1.00 96.81 96 GLN A N 1
ATOM 714 C CA . GLN A 1 96 ? -6.061 10.225 0.112 1.00 96.81 96 GLN A CA 1
ATOM 715 C C . GLN A 1 96 ? -4.831 10.124 -0.793 1.00 96.81 96 GLN A C 1
ATOM 717 O O . GLN A 1 96 ? -4.729 9.223 -1.628 1.00 96.81 96 GLN A O 1
ATOM 722 N N . LEU A 1 97 ? -3.881 11.040 -0.612 1.00 96.44 97 LEU A N 1
ATOM 723 C CA . LEU A 1 97 ? -2.580 10.966 -1.272 1.00 96.44 97 LEU A CA 1
ATOM 724 C C . LEU A 1 97 ? -1.702 9.925 -0.577 1.00 96.44 97 LEU A C 1
ATOM 726 O O . LEU A 1 97 ? -1.622 9.900 0.653 1.00 96.44 97 LEU A O 1
ATOM 730 N N . LEU A 1 98 ? -1.023 9.104 -1.377 1.00 96.06 98 LEU A N 1
ATOM 731 C CA . LEU A 1 98 ? 0.019 8.207 -0.888 1.00 96.06 98 LEU A CA 1
ATOM 732 C C . LEU A 1 98 ? 1.225 9.042 -0.455 1.00 96.06 98 LEU A C 1
ATOM 734 O O . LEU A 1 98 ? 1.691 9.908 -1.202 1.00 96.06 98 LEU A O 1
ATOM 738 N N . LEU A 1 99 ? 1.716 8.807 0.762 1.00 91.31 99 LEU A N 1
ATOM 739 C CA . LEU A 1 99 ? 2.807 9.598 1.321 1.00 91.31 99 LEU A CA 1
ATOM 740 C C . LEU A 1 99 ? 4.118 9.345 0.581 1.00 91.31 99 LEU A C 1
ATOM 742 O O . LEU A 1 99 ? 4.471 8.201 0.288 1.00 91.31 99 LEU A O 1
ATOM 746 N N . GLN A 1 100 ? 4.823 10.448 0.326 1.00 86.12 100 GLN A N 1
ATOM 747 C CA . GLN A 1 100 ? 6.167 10.508 -0.237 1.00 86.12 100 GLN A CA 1
ATOM 748 C C . GLN A 1 100 ? 6.946 11.630 0.449 1.00 86.12 100 GLN A C 1
ATOM 750 O O . GLN A 1 100 ? 7.092 12.733 -0.080 1.00 86.12 100 GLN A O 1
ATOM 755 N N . ASN A 1 101 ? 7.369 11.389 1.687 1.00 81.50 101 ASN A N 1
ATOM 756 C CA . ASN A 1 101 ? 8.130 12.360 2.465 1.00 81.50 101 ASN A CA 1
ATOM 757 C C . ASN A 1 101 ? 9.252 11.682 3.265 1.00 81.50 101 ASN A C 1
ATOM 759 O O . ASN A 1 101 ? 9.458 10.471 3.195 1.00 81.50 101 ASN A O 1
ATOM 763 N N . LYS A 1 102 ? 9.996 12.490 4.027 1.00 77.25 102 LYS A N 1
ATOM 764 C CA . LYS A 1 102 ? 11.127 12.030 4.846 1.00 77.25 102 LYS A CA 1
ATOM 765 C C . LYS A 1 102 ? 10.738 11.061 5.971 1.00 77.25 102 LYS A C 1
ATOM 767 O O . LYS A 1 102 ? 11.613 10.388 6.500 1.00 77.25 102 LYS A O 1
ATOM 772 N N . ASP A 1 103 ? 9.473 11.061 6.387 1.00 77.31 103 ASP A N 1
ATOM 773 C CA . ASP A 1 103 ? 8.979 10.290 7.527 1.00 77.31 103 ASP A CA 1
ATOM 774 C C . ASP A 1 103 ? 8.369 8.952 7.084 1.00 77.31 103 ASP A C 1
ATOM 776 O O . ASP A 1 103 ? 8.507 7.966 7.801 1.00 77.31 103 ASP A O 1
ATOM 780 N N . ALA A 1 104 ? 7.732 8.904 5.908 1.00 82.25 104 ALA A N 1
ATOM 781 C CA . ALA A 1 104 ? 7.252 7.680 5.275 1.00 82.25 104 ALA A CA 1
ATOM 782 C C . ALA A 1 104 ? 7.112 7.845 3.755 1.00 82.25 104 ALA A C 1
ATOM 784 O O . ALA A 1 104 ? 6.750 8.913 3.249 1.00 82.25 104 ALA A O 1
ATOM 785 N N . SER A 1 105 ? 7.363 6.759 3.027 1.00 87.75 105 SER A N 1
ATOM 786 C CA . SER A 1 105 ? 7.214 6.687 1.573 1.00 87.75 105 SER A CA 1
ATOM 787 C C . SER A 1 105 ? 6.540 5.377 1.197 1.00 87.75 105 SER A C 1
ATOM 789 O O . SER A 1 105 ? 6.988 4.317 1.622 1.00 87.75 105 SER A O 1
ATOM 791 N N . THR A 1 106 ? 5.460 5.451 0.419 1.00 92.88 106 THR A N 1
ATOM 792 C CA . THR A 1 106 ? 4.745 4.265 -0.087 1.00 92.88 106 THR A CA 1
ATOM 793 C C . THR A 1 106 ? 5.659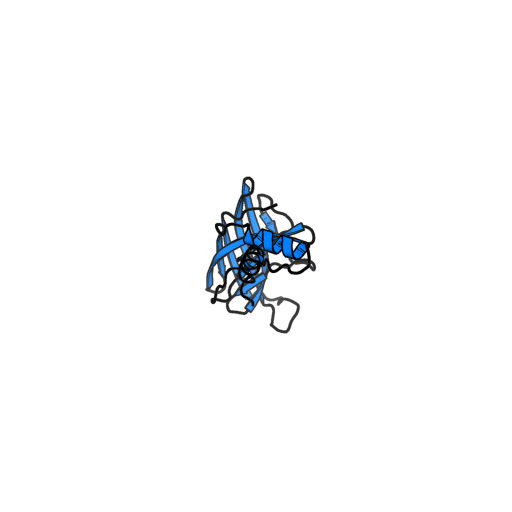 3.439 -0.977 1.00 92.88 106 THR A C 1
ATOM 795 O O . THR A 1 106 ? 6.256 3.983 -1.915 1.00 92.88 106 THR A O 1
ATOM 798 N N . ILE A 1 107 ? 5.726 2.135 -0.698 1.00 93.56 107 ILE A N 1
ATOM 799 C CA . ILE A 1 107 ? 6.600 1.187 -1.388 1.00 93.56 107 ILE A CA 1
ATOM 800 C C . ILE A 1 107 ? 5.841 -0.037 -1.892 1.00 93.56 107 ILE A C 1
ATOM 802 O O . ILE A 1 107 ? 4.856 -0.479 -1.302 1.00 93.56 107 ILE A O 1
ATOM 806 N N . ALA A 1 108 ? 6.353 -0.606 -2.976 1.00 92.88 108 ALA A N 1
ATOM 807 C CA . ALA A 1 108 ? 6.011 -1.941 -3.435 1.00 92.88 108 ALA A CA 1
ATOM 808 C C . ALA A 1 108 ? 7.299 -2.714 -3.722 1.00 92.88 108 ALA A C 1
ATOM 810 O O . ALA A 1 108 ? 8.229 -2.171 -4.319 1.00 92.88 108 ALA A O 1
ATOM 811 N N . MET A 1 109 ? 7.358 -3.976 -3.319 1.00 90.88 109 MET A N 1
ATOM 812 C CA . MET A 1 109 ? 8.354 -4.925 -3.797 1.00 90.88 109 MET A CA 1
ATOM 813 C C . MET A 1 109 ? 7.688 -5.778 -4.870 1.00 90.88 109 MET A C 1
ATOM 815 O O . MET A 1 109 ? 6.593 -6.282 -4.649 1.00 90.88 109 MET A O 1
ATOM 819 N N . ILE A 1 110 ? 8.296 -5.893 -6.047 1.00 88.94 110 ILE A N 1
ATOM 820 C CA . ILE A 1 110 ? 7.781 -6.716 -7.148 1.00 88.94 110 ILE A CA 1
ATOM 821 C C . ILE A 1 110 ? 8.982 -7.400 -7.792 1.00 88.94 110 ILE A C 1
ATOM 823 O O . ILE A 1 110 ? 9.929 -6.721 -8.199 1.00 88.94 110 ILE A O 1
ATOM 827 N N . ASN A 1 111 ? 8.968 -8.733 -7.864 1.00 84.62 111 ASN A N 1
ATOM 828 C CA . ASN A 1 111 ? 10.062 -9.537 -8.423 1.00 84.62 111 ASN A CA 1
ATOM 829 C C . ASN A 1 111 ? 11.441 -9.156 -7.836 1.00 84.62 111 ASN A C 1
ATOM 831 O O . ASN A 1 111 ? 12.422 -8.986 -8.563 1.00 84.62 111 ASN A O 1
ATOM 835 N N . GLY A 1 112 ? 11.507 -8.924 -6.519 1.00 82.62 112 GLY A N 1
ATOM 836 C CA . GLY A 1 112 ? 12.738 -8.549 -5.809 1.00 82.62 112 GLY A CA 1
ATOM 837 C C . GLY A 1 112 ? 13.263 -7.130 -6.082 1.00 82.62 112 GLY A C 1
ATOM 838 O O . GLY A 1 112 ? 14.333 -6.768 -5.584 1.00 82.62 112 GLY A O 1
ATOM 839 N N . THR A 1 113 ? 12.537 -6.315 -6.852 1.00 87.81 113 THR A N 1
ATOM 840 C CA . THR A 1 113 ? 12.835 -4.889 -7.043 1.00 87.81 113 THR A CA 1
ATOM 841 C C . THR A 1 113 ? 11.920 -4.051 -6.161 1.00 87.81 113 THR A C 1
ATOM 843 O O . THR A 1 113 ? 10.710 -4.263 -6.133 1.00 87.81 113 THR A O 1
ATOM 846 N N . VAL A 1 114 ? 12.498 -3.088 -5.443 1.00 91.69 114 VAL A N 1
ATOM 847 C CA . VAL A 1 114 ? 11.744 -2.123 -4.637 1.00 91.69 114 VAL A CA 1
ATOM 848 C C . VAL A 1 114 ? 11.389 -0.919 -5.499 1.00 91.69 114 VAL A C 1
ATOM 850 O O . VAL A 1 114 ? 12.231 -0.370 -6.211 1.00 91.69 114 VAL A O 1
ATOM 853 N N . TYR A 1 115 ? 10.142 -0.487 -5.402 1.00 93.38 115 TYR A N 1
ATOM 854 C CA . TYR A 1 115 ? 9.602 0.672 -6.086 1.00 93.38 115 TYR A CA 1
ATOM 855 C C . TYR A 1 115 ? 9.015 1.636 -5.070 1.00 93.38 115 TYR A C 1
ATOM 857 O O . TYR A 1 115 ? 8.291 1.234 -4.162 1.00 93.38 115 TYR A O 1
ATOM 865 N N . GLN A 1 116 ? 9.275 2.920 -5.271 1.00 95.25 116 GLN A N 1
ATOM 866 C CA . GLN A 1 116 ? 8.498 3.982 -4.655 1.00 95.25 116 GLN A CA 1
ATOM 867 C C . GLN A 1 116 ? 7.209 4.180 -5.464 1.00 95.25 116 GLN A C 1
ATOM 869 O O . GLN A 1 116 ? 7.253 4.201 -6.698 1.00 95.25 116 GLN A O 1
ATOM 874 N N . VAL A 1 117 ? 6.068 4.330 -4.787 1.00 96.56 117 VAL A N 1
ATOM 875 C CA . VAL A 1 117 ? 4.752 4.445 -5.436 1.00 96.56 117 VAL A CA 1
ATOM 876 C C . VAL A 1 117 ? 4.125 5.814 -5.203 1.00 96.56 117 VAL A C 1
ATOM 878 O O . VAL A 1 117 ? 3.634 6.114 -4.115 1.00 96.56 117 VAL A O 1
ATOM 881 N N . THR A 1 118 ? 4.060 6.644 -6.236 1.00 96.38 118 THR A N 1
ATOM 882 C CA . THR A 1 118 ? 3.344 7.928 -6.158 1.00 96.38 118 THR A CA 1
ATOM 883 C C . THR A 1 118 ? 1.922 7.745 -6.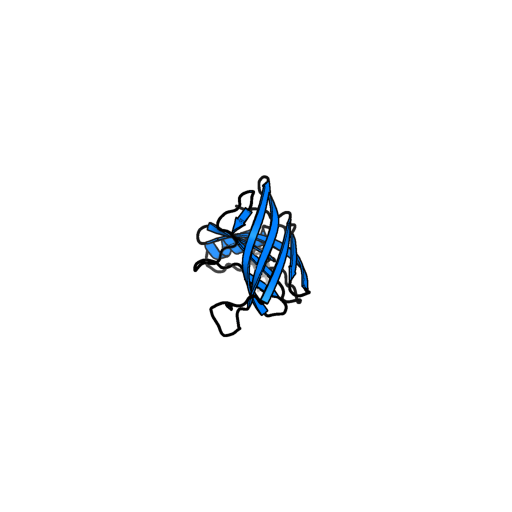662 1.00 96.38 118 THR A C 1
ATOM 885 O O . THR A 1 118 ? 1.726 7.245 -7.768 1.00 96.38 118 THR A O 1
ATOM 888 N N . GLY A 1 119 ? 0.917 8.154 -5.891 1.00 97.06 119 GLY A N 1
ATOM 889 C CA . GLY A 1 119 ? -0.469 7.959 -6.299 1.00 97.06 119 GLY A CA 1
ATOM 890 C C . GLY A 1 119 ? -1.490 8.299 -5.227 1.00 97.06 119 GLY A C 1
ATOM 891 O O . GLY A 1 119 ? -1.244 9.125 -4.346 1.00 97.06 119 GLY A O 1
ATOM 892 N N . THR A 1 120 ? -2.651 7.656 -5.318 1.00 98.12 120 THR A N 1
ATOM 893 C CA . THR A 1 120 ? -3.776 7.874 -4.404 1.00 98.12 120 THR A CA 1
ATOM 894 C C . THR A 1 120 ? -4.402 6.559 -3.967 1.00 98.12 120 THR A C 1
ATOM 896 O O . THR A 1 120 ? -4.391 5.569 -4.701 1.00 98.12 120 THR A O 1
ATOM 899 N N . ALA A 1 121 ? -4.999 6.580 -2.781 1.00 98.19 121 ALA A N 1
ATOM 900 C CA . ALA A 1 121 ? -5.902 5.547 -2.303 1.00 98.19 121 ALA A CA 1
ATOM 901 C C . ALA A 1 121 ? -7.279 6.170 -2.049 1.00 98.19 121 ALA A C 1
ATOM 903 O O . ALA A 1 121 ? -7.379 7.213 -1.410 1.00 98.19 121 ALA A O 1
ATOM 904 N N . ASN A 1 122 ? -8.344 5.548 -2.540 1.00 98.31 122 ASN A N 1
ATOM 905 C CA . ASN A 1 122 ? -9.716 5.925 -2.231 1.00 98.31 122 ASN A CA 1
ATOM 906 C C . ASN A 1 122 ? -10.255 4.990 -1.152 1.00 98.31 122 ASN A C 1
ATOM 908 O O . ASN A 1 122 ? -10.387 3.787 -1.378 1.00 98.31 122 ASN A O 1
ATOM 912 N N . LEU A 1 123 ? -10.524 5.544 0.026 1.00 98.19 123 LEU A N 1
ATOM 913 C CA . LEU A 1 123 ? -10.893 4.785 1.210 1.00 98.19 123 LEU A CA 1
ATOM 914 C C . LEU A 1 123 ? -12.402 4.836 1.440 1.00 98.19 123 LEU A C 1
ATOM 916 O O . LEU A 1 123 ? -13.055 5.863 1.265 1.00 98.19 123 LEU A O 1
ATOM 920 N N . LYS A 1 124 ? -12.939 3.738 1.954 1.00 97.31 124 LYS A N 1
ATOM 921 C CA . LYS A 1 124 ? -14.252 3.630 2.577 1.00 97.31 124 LYS A CA 1
ATOM 922 C C . LYS A 1 124 ? -14.050 3.126 4.000 1.00 97.31 124 LYS A C 1
ATOM 924 O O . LYS A 1 124 ? -13.604 1.998 4.207 1.00 97.31 124 LYS A O 1
ATOM 929 N N . VAL A 1 125 ? -14.381 3.966 4.974 1.00 95.44 125 VAL A N 1
ATOM 930 C CA . VAL A 1 125 ? -14.290 3.648 6.402 1.00 95.44 125 VAL A CA 1
ATOM 931 C C . VAL A 1 125 ? -15.699 3.464 6.958 1.00 95.44 125 VAL A C 1
ATOM 933 O O . VAL A 1 125 ? -16.546 4.344 6.812 1.00 95.44 125 VAL A O 1
ATOM 936 N N . SER A 1 126 ? -15.953 2.314 7.582 1.00 93.12 126 SER A N 1
ATOM 937 C CA . SER A 1 126 ? -17.230 1.972 8.215 1.00 93.12 126 SER A CA 1
ATOM 938 C C . SER A 1 126 ? -16.974 1.362 9.590 1.00 93.12 126 SER A C 1
ATOM 940 O O . SER A 1 126 ? -16.605 0.191 9.711 1.00 93.12 126 SER A O 1
ATOM 942 N N . GLY A 1 127 ? -17.148 2.160 10.645 1.00 90.31 127 GLY A N 1
ATOM 943 C CA . GLY A 1 127 ? -16.733 1.774 11.994 1.00 90.31 127 GLY A CA 1
ATOM 944 C C . GLY A 1 127 ? -15.221 1.538 12.048 1.00 90.31 127 GLY A C 1
ATOM 945 O O . GLY A 1 127 ? -14.447 2.411 11.667 1.00 90.31 127 GLY A O 1
ATOM 946 N N . LYS A 1 128 ? -14.801 0.347 12.491 1.00 89.06 128 LYS A N 1
ATOM 947 C CA . LYS A 1 128 ? -13.383 -0.062 12.506 1.00 89.06 128 LYS A CA 1
ATOM 948 C C . LYS A 1 128 ? -12.907 -0.684 11.191 1.00 89.06 128 LYS A C 1
ATOM 950 O O . LYS A 1 128 ? -11.732 -1.005 11.078 1.00 89.06 128 LYS A O 1
ATOM 955 N N . ASN A 1 129 ? -13.786 -0.873 10.211 1.00 91.94 129 ASN A N 1
ATOM 956 C CA . ASN A 1 129 ? -13.424 -1.524 8.958 1.00 91.94 129 ASN A CA 1
ATOM 957 C C . ASN A 1 129 ? -13.018 -0.492 7.905 1.00 91.94 129 ASN A C 1
ATOM 959 O O . ASN A 1 129 ? -13.694 0.522 7.716 1.00 91.94 129 ASN A O 1
ATOM 963 N N . VAL A 1 130 ? -11.933 -0.789 7.199 1.00 94.56 130 VAL A N 1
ATOM 964 C CA . VAL A 1 130 ? -11.359 0.017 6.126 1.00 94.56 130 VAL A CA 1
ATOM 965 C C . VAL A 1 130 ? -11.276 -0.847 4.876 1.00 94.56 130 VAL A C 1
ATOM 967 O O . VAL A 1 130 ? -10.837 -1.999 4.903 1.00 94.56 130 VAL A O 1
ATOM 970 N N . SER A 1 131 ? -11.759 -0.315 3.766 1.00 96.56 131 SER A N 1
ATOM 971 C CA . SER A 1 131 ? -11.691 -0.947 2.447 1.00 96.56 131 SER A CA 1
ATOM 972 C C . SER A 1 131 ? -11.507 0.131 1.393 1.00 96.56 131 SER A C 1
ATOM 974 O O . SER A 1 131 ? -11.698 1.312 1.689 1.00 96.56 131 SER A O 1
ATOM 976 N N . GLY A 1 132 ? -11.120 -0.229 0.179 1.00 97.88 132 GLY A N 1
ATOM 977 C CA . GLY A 1 132 ? -10.852 0.775 -0.835 1.00 97.88 132 GLY A CA 1
ATOM 978 C C . GLY A 1 132 ? -10.072 0.268 -2.026 1.00 97.88 132 GLY A C 1
ATOM 979 O O . GLY A 1 132 ? -9.837 -0.927 -2.197 1.00 97.88 132 GLY A O 1
ATOM 980 N N . THR A 1 133 ? -9.673 1.223 -2.852 1.00 98.50 133 THR A N 1
ATOM 981 C CA . THR A 1 133 ? -8.864 1.003 -4.048 1.00 98.50 133 THR A CA 1
ATOM 982 C C . THR A 1 133 ? -7.669 1.931 -4.031 1.00 98.50 133 THR A C 1
ATOM 984 O O . THR A 1 133 ? -7.711 2.996 -3.417 1.00 98.50 133 THR A O 1
ATOM 987 N N . PHE A 1 134 ? -6.617 1.582 -4.752 1.00 98.50 134 PHE A N 1
ATOM 988 C CA . PHE A 1 134 ? -5.478 2.464 -4.939 1.00 98.50 134 PHE A CA 1
ATOM 989 C C . PHE A 1 134 ? -4.950 2.383 -6.362 1.00 98.50 134 PHE A C 1
ATOM 991 O O . PHE A 1 134 ? -5.123 1.385 -7.062 1.00 98.50 134 PHE A O 1
ATOM 998 N N . THR A 1 135 ? -4.312 3.467 -6.784 1.00 98.25 135 THR A N 1
ATOM 999 C CA . THR A 1 135 ? -3.608 3.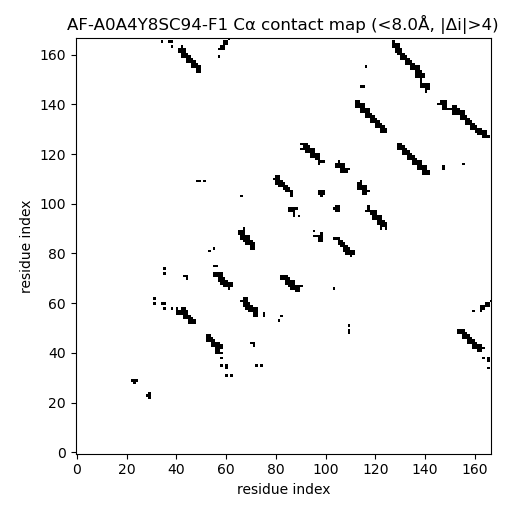564 -8.061 1.00 98.25 135 THR A CA 1
ATOM 1000 C C . THR A 1 135 ? -2.329 4.357 -7.859 1.00 98.25 135 THR A C 1
ATOM 1002 O O . THR A 1 135 ? -2.281 5.277 -7.037 1.00 98.25 135 THR A O 1
ATOM 1005 N N . GLY A 1 136 ? -1.290 4.020 -8.613 1.00 97.88 136 GLY A N 1
ATOM 1006 C CA . GLY A 1 136 ? -0.023 4.722 -8.530 1.00 97.88 136 GLY A CA 1
ATOM 1007 C C . GLY A 1 136 ? 0.911 4.463 -9.698 1.00 97.88 136 GLY A C 1
ATOM 1008 O O . GLY A 1 136 ? 0.682 3.609 -10.556 1.00 97.88 136 GLY A O 1
ATOM 1009 N N 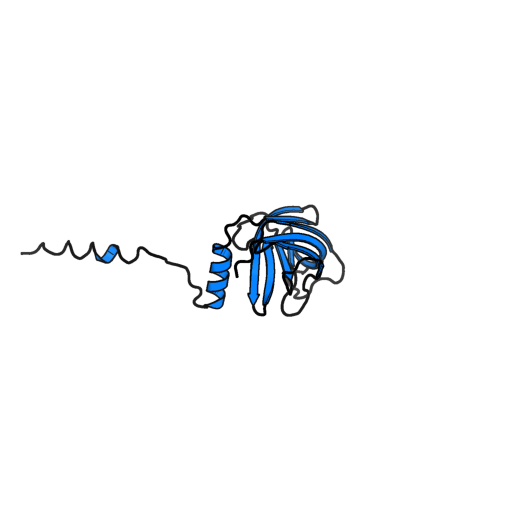. VAL A 1 137 ? 1.982 5.243 -9.706 1.00 97.75 137 VAL A N 1
ATOM 1010 C CA . VAL A 1 137 ? 3.101 5.161 -10.638 1.00 97.75 137 VAL A CA 1
ATOM 1011 C C . VAL A 1 137 ? 4.313 4.650 -9.873 1.00 97.75 137 VAL A C 1
ATOM 1013 O O . VAL A 1 137 ? 4.620 5.141 -8.786 1.00 97.75 137 VAL A O 1
ATOM 1016 N N . LEU A 1 138 ? 4.981 3.654 -10.448 1.00 96.56 138 LEU A N 1
ATOM 1017 C CA . LEU A 1 138 ? 6.148 3.000 -9.873 1.00 96.56 138 LEU A CA 1
ATOM 1018 C C . LEU A 1 138 ? 7.426 3.705 -10.316 1.00 96.56 138 LEU A C 1
ATOM 1020 O O . LEU A 1 138 ? 7.634 3.921 -11.510 1.00 96.56 138 LEU A O 1
ATOM 1024 N N . TYR A 1 139 ? 8.312 3.976 -9.365 1.00 95.44 139 TYR A N 1
ATOM 1025 C CA . TYR A 1 139 ? 9.652 4.504 -9.602 1.00 95.44 139 TYR A CA 1
ATOM 1026 C C . TYR A 1 139 ? 10.669 3.576 -8.942 1.00 95.44 139 TYR A C 1
ATOM 1028 O O . TYR A 1 139 ? 10.681 3.435 -7.719 1.00 95.44 139 TYR A O 1
ATOM 1036 N N . ALA A 1 140 ? 11.504 2.907 -9.740 1.00 93.44 140 ALA A N 1
ATOM 1037 C CA . ALA A 1 140 ? 12.446 1.919 -9.221 1.00 93.44 140 ALA A CA 1
ATOM 1038 C C . ALA A 1 140 ? 13.463 2.537 -8.247 1.00 93.44 140 ALA A C 1
ATOM 1040 O O . ALA A 1 140 ? 14.034 3.600 -8.510 1.00 93.44 140 ALA A O 1
ATOM 1041 N N . VAL A 1 141 ? 13.733 1.832 -7.151 1.00 90.94 141 VAL A N 1
ATOM 1042 C CA . VAL A 1 141 ? 14.801 2.135 -6.195 1.00 90.94 141 VAL A CA 1
ATOM 1043 C C . VAL A 1 141 ? 15.921 1.125 -6.421 1.00 90.94 141 VAL A C 1
ATOM 1045 O O . VAL A 1 141 ? 15.778 -0.068 -6.163 1.00 90.94 141 VAL A O 1
ATOM 1048 N N . ALA A 1 142 ? 17.049 1.587 -6.957 1.00 85.50 142 ALA A N 1
ATOM 1049 C CA . ALA A 1 142 ? 18.194 0.713 -7.198 1.00 85.50 142 ALA A CA 1
ATOM 1050 C C . ALA A 1 142 ? 18.822 0.262 -5.867 1.00 85.50 142 ALA A C 1
ATOM 1052 O O . ALA A 1 142 ? 18.934 1.065 -4.946 1.00 85.50 142 ALA A O 1
ATOM 1053 N N . LYS A 1 143 ? 19.319 -0.984 -5.798 1.00 75.88 143 LYS A N 1
ATOM 1054 C CA . LYS A 1 143 ? 19.860 -1.616 -4.571 1.00 75.88 143 LYS A CA 1
ATOM 1055 C C . LYS A 1 143 ? 20.901 -0.782 -3.804 1.00 75.88 143 LYS A C 1
ATOM 1057 O O . LYS A 1 143 ? 21.001 -0.913 -2.594 1.00 75.88 143 LYS A O 1
ATOM 1062 N N . ASN A 1 144 ? 21.631 0.099 -4.490 1.00 79.75 144 ASN A N 1
ATOM 1063 C CA . ASN A 1 144 ? 22.681 0.940 -3.904 1.00 79.75 144 ASN A CA 1
ATOM 1064 C C . ASN A 1 144 ? 22.333 2.439 -3.917 1.00 79.75 144 ASN A C 1
ATOM 1066 O O . ASN A 1 144 ? 23.226 3.286 -3.879 1.00 79.75 144 ASN A O 1
ATOM 1070 N N . LYS A 1 145 ? 21.049 2.791 -4.044 1.00 78.12 145 LYS A N 1
ATOM 1071 C CA . LYS A 1 145 ? 20.582 4.181 -4.058 1.00 78.12 145 LYS A CA 1
ATOM 1072 C C . LYS A 1 145 ? 19.509 4.389 -3.000 1.00 78.12 145 LYS A C 1
ATOM 1074 O O . LYS A 1 145 ? 18.597 3.589 -2.857 1.00 78.12 145 LYS A O 1
ATOM 1079 N N . SER A 1 146 ? 19.593 5.521 -2.311 1.00 76.25 146 SER A N 1
ATOM 1080 C CA . SER A 1 146 ? 18.596 5.952 -1.325 1.00 76.25 146 SER A CA 1
ATOM 1081 C C . SER A 1 146 ? 17.399 6.679 -1.942 1.00 76.25 146 SER A C 1
ATOM 1083 O O . SER A 1 146 ? 16.437 6.975 -1.242 1.00 76.25 146 SER A O 1
ATOM 1085 N N . LYS A 1 147 ? 17.459 7.004 -3.239 1.00 84.88 147 LYS A N 1
ATOM 1086 C CA . LYS A 1 147 ? 16.419 7.746 -3.955 1.00 84.88 147 LYS A CA 1
ATOM 1087 C C . LYS A 1 147 ? 15.871 6.920 -5.108 1.00 84.88 147 LYS A C 1
ATOM 1089 O O . LYS A 1 147 ? 16.638 6.273 -5.827 1.00 84.88 147 LYS A O 1
ATOM 1094 N N . ALA A 1 148 ? 14.558 7.001 -5.293 1.00 87.94 148 ALA A N 1
ATOM 1095 C CA . ALA A 1 148 ? 13.887 6.450 -6.455 1.00 87.94 148 ALA A CA 1
ATOM 1096 C C . ALA A 1 148 ? 14.345 7.137 -7.750 1.00 87.94 148 ALA A C 1
ATOM 1098 O O . ALA A 1 148 ? 14.826 8.277 -7.751 1.00 87.94 148 ALA A O 1
ATOM 1099 N N . ALA A 1 149 ? 14.194 6.424 -8.862 1.00 90.88 149 ALA A N 1
ATOM 1100 C CA . ALA A 1 149 ? 14.389 6.973 -10.192 1.00 90.88 149 ALA A CA 1
ATOM 1101 C C . ALA A 1 149 ? 13.411 8.126 -10.470 1.00 90.88 149 ALA A C 1
ATOM 1103 O O . ALA A 1 149 ? 12.319 8.192 -9.915 1.00 90.88 149 ALA A O 1
ATOM 1104 N N . THR A 1 150 ? 13.790 9.026 -11.374 1.00 89.81 150 THR A N 1
ATOM 1105 C CA . THR A 1 150 ? 12.907 10.099 -11.860 1.00 89.81 150 THR A CA 1
ATOM 1106 C C . THR A 1 150 ? 12.003 9.635 -13.001 1.00 89.81 150 THR A C 1
ATOM 1108 O O . THR A 1 150 ? 10.941 10.209 -13.224 1.00 89.81 150 THR A O 1
ATOM 1111 N N . VAL A 1 151 ? 12.417 8.588 -13.720 1.00 94.06 151 VAL A N 1
ATOM 1112 C CA . VAL A 1 151 ? 11.667 8.001 -14.832 1.00 94.06 151 VAL A CA 1
ATOM 1113 C C . VAL A 1 151 ? 10.743 6.905 -14.292 1.00 94.06 151 VAL A C 1
ATOM 1115 O O . VAL A 1 151 ? 11.214 6.037 -13.548 1.00 94.06 151 VAL A O 1
ATOM 1118 N N . PRO A 1 152 ? 9.447 6.917 -14.652 1.00 95.06 152 PRO A N 1
ATOM 1119 C CA . PRO A 1 152 ? 8.509 5.901 -14.203 1.00 95.06 152 PRO A CA 1
ATOM 1120 C C . PRO A 1 152 ? 8.829 4.542 -14.831 1.00 95.06 152 PRO A C 1
ATOM 1122 O O . PRO A 1 152 ? 9.130 4.438 -16.017 1.00 95.06 152 PRO A O 1
ATOM 1125 N N . SER A 1 153 ? 8.735 3.491 -14.024 1.00 95.12 153 SER A N 1
ATOM 1126 C CA . SER A 1 153 ? 8.937 2.099 -14.439 1.00 95.12 153 SER A CA 1
ATOM 1127 C C . SER A 1 153 ? 7.632 1.400 -14.819 1.00 95.12 153 SER A C 1
ATOM 1129 O O . SER A 1 153 ? 7.667 0.387 -15.507 1.00 95.12 153 SER A O 1
ATOM 1131 N N . GLY A 1 154 ? 6.485 1.927 -14.382 1.00 96.12 154 GLY A N 1
ATOM 1132 C CA . GLY A 1 154 ? 5.179 1.341 -14.665 1.00 96.12 154 GLY A CA 1
ATOM 1133 C C . GLY A 1 154 ? 4.068 1.909 -13.790 1.00 96.12 154 GLY A C 1
ATOM 1134 O O . GLY A 1 154 ? 4.233 2.942 -13.135 1.00 96.12 154 GLY A O 1
ATOM 1135 N N . LYS A 1 155 ? 2.928 1.219 -13.782 1.00 97.38 155 LYS A N 1
ATOM 1136 C CA . LYS A 1 155 ? 1.765 1.537 -12.948 1.00 97.38 155 LYS A CA 1
ATOM 1137 C C . LYS A 1 155 ? 1.452 0.372 -12.016 1.00 97.38 155 LYS A C 1
ATOM 1139 O O . LYS A 1 155 ? 1.769 -0.774 -12.329 1.00 97.38 155 LYS A O 1
ATOM 1144 N N . ILE A 1 156 ? 0.815 0.696 -10.901 1.00 97.38 156 ILE A N 1
ATOM 1145 C CA . ILE A 1 156 ? 0.249 -0.258 -9.953 1.00 97.38 156 ILE A CA 1
ATOM 1146 C C . ILE A 1 156 ? -1.186 0.148 -9.644 1.00 97.38 156 ILE A C 1
ATOM 1148 O O . ILE A 1 156 ? -1.497 1.338 -9.519 1.00 97.38 156 ILE A O 1
ATOM 1152 N N . SER A 1 157 ? -2.059 -0.836 -9.507 1.00 97.94 157 SER A N 1
ATOM 1153 C CA . SER A 1 157 ? -3.423 -0.632 -9.036 1.00 97.94 157 SER A CA 1
ATOM 1154 C C . SER A 1 157 ? -3.880 -1.819 -8.220 1.00 97.94 157 SER A C 1
ATOM 1156 O O . SER A 1 157 ? -3.417 -2.935 -8.431 1.00 97.94 157 SER A O 1
ATOM 1158 N N . GLY A 1 158 ? -4.809 -1.585 -7.307 1.00 97.81 158 GLY A N 1
ATOM 1159 C CA . GLY A 1 158 ? -5.319 -2.657 -6.479 1.00 97.81 158 GLY A CA 1
ATOM 1160 C C . GLY A 1 158 ? -6.498 -2.252 -5.621 1.00 97.81 158 GLY A C 1
ATOM 1161 O O . GLY A 1 158 ? -6.988 -1.118 -5.671 1.00 97.81 158 GLY A O 1
ATOM 1162 N N . ASN A 1 159 ? -6.948 -3.204 -4.819 1.00 97.81 159 ASN A N 1
ATOM 1163 C CA . ASN A 1 159 ? -7.993 -3.025 -3.831 1.00 97.81 159 ASN A CA 1
ATOM 1164 C C . ASN A 1 159 ? -7.594 -3.671 -2.507 1.00 97.81 159 ASN A C 1
ATOM 1166 O O . ASN A 1 159 ? -6.793 -4.599 -2.469 1.00 97.81 159 ASN A O 1
ATOM 1170 N N . PHE A 1 160 ? -8.153 -3.162 -1.420 1.00 96.12 160 PHE A N 1
ATOM 1171 C CA . PHE A 1 160 ? -8.013 -3.748 -0.098 1.00 96.12 160 PHE A CA 1
ATOM 1172 C C . PHE A 1 160 ? -9.376 -3.807 0.572 1.00 96.12 160 PHE A C 1
ATOM 1174 O O . PHE A 1 160 ? -10.189 -2.890 0.440 1.00 96.12 160 PHE A O 1
ATOM 1181 N N . ASN A 1 161 ? -9.627 -4.884 1.303 1.00 95.12 161 ASN A N 1
ATOM 1182 C CA . ASN A 1 161 ? -10.921 -5.170 1.903 1.00 95.12 161 ASN A CA 1
ATOM 1183 C C . ASN A 1 161 ? -10.752 -5.626 3.345 1.00 95.12 161 ASN A C 1
ATOM 1185 O O . ASN A 1 161 ? -9.772 -6.285 3.684 1.00 95.12 161 ASN A O 1
ATOM 1189 N N . ASN A 1 162 ? -11.741 -5.299 4.179 1.00 91.88 162 ASN A N 1
ATOM 1190 C CA . ASN A 1 162 ? -11.854 -5.771 5.561 1.00 91.88 162 ASN A CA 1
ATOM 1191 C C . ASN A 1 162 ? -10.608 -5.540 6.438 1.00 91.88 162 ASN A C 1
ATOM 1193 O O . ASN A 1 162 ? -10.358 -6.307 7.368 1.00 91.88 162 ASN A O 1
ATOM 1197 N N . LEU A 1 163 ? -9.844 -4.472 6.189 1.00 91.38 163 LEU A N 1
ATOM 1198 C CA . LEU A 1 163 ? -8.758 -4.083 7.087 1.00 91.38 163 LEU A CA 1
ATOM 1199 C C . LEU A 1 163 ? -9.366 -3.534 8.379 1.00 91.38 163 LEU A C 1
ATOM 1201 O O . LEU A 1 163 ? -10.264 -2.692 8.328 1.00 91.38 163 LEU A O 1
ATOM 1205 N N . ASN A 1 164 ? -8.901 -3.995 9.537 1.00 89.56 164 ASN A N 1
ATOM 1206 C CA . ASN A 1 164 ? -9.461 -3.582 10.820 1.00 89.56 164 ASN A CA 1
ATOM 1207 C C . ASN A 1 164 ? -8.556 -2.571 11.529 1.00 89.56 164 ASN A C 1
ATOM 1209 O O . ASN A 1 164 ? -7.423 -2.889 11.872 1.00 89.56 164 ASN A O 1
ATOM 1213 N N . LEU A 1 165 ? -9.068 -1.370 11.797 1.00 83.25 165 LEU A N 1
ATOM 1214 C CA . LEU A 1 165 ? -8.438 -0.371 12.659 1.00 83.25 165 LEU A CA 1
ATOM 1215 C C . LEU A 1 165 ? -8.473 -0.851 14.115 1.00 83.25 165 LEU A C 1
ATOM 1217 O O . LEU A 1 165 ? -9.346 -0.477 14.905 1.00 83.25 165 LEU A O 1
ATOM 1221 N N . SER A 1 166 ? -7.505 -1.689 14.464 1.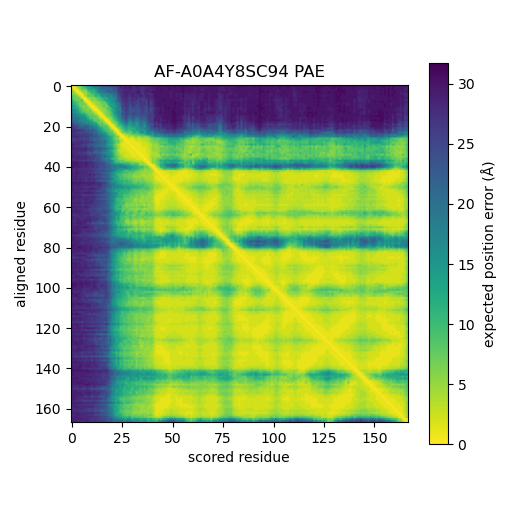00 66.75 166 SER A N 1
ATOM 1222 C CA . SER A 1 166 ? -7.192 -2.033 15.847 1.00 66.75 166 SER A CA 1
ATOM 1223 C C . SER A 1 166 ? -6.529 -0.814 16.492 1.00 66.75 166 SER A C 1
ATOM 1225 O O . SER A 1 166 ? -5.319 -0.648 16.370 1.00 66.75 166 SER A O 1
ATOM 1227 N N . LEU A 1 167 ? -7.328 0.083 17.074 1.00 52.84 167 LEU A N 1
ATOM 1228 C CA . LEU A 1 167 ? -6.855 1.147 17.969 1.00 52.84 167 LEU A CA 1
ATOM 1229 C C . LEU A 1 167 ? -6.541 0.579 19.354 1.00 52.84 167 LEU A C 1
ATOM 1231 O O . LEU A 1 167 ? -7.349 -0.260 19.822 1.00 52.84 167 LEU A O 1
#

Secondary structure (DSSP, 8-state):
-----SSSTTTTTSSS-S------S-HHHHHHHHHHHHS-S--EEEEEETTEEEEEEEEEEE-GGG-EEEEE-TT---TT--EEEEEES---SEEEEPPBSSS-B-EEEETTEEEEEEEEEEEEEETTEEEEEEEEEEEEE-TT-SS--SS--EEEEEEEEEEE---

Radius of gyration: 21.41 Å; Cα contacts (8 Å, |Δi|>4): 345; chains: 1; bounding box: 40×56×70 Å

Mean predicted aligned error: 10.63 Å

Organism: NCBI:txid1524096

Foldseek 3Di:
DDDDDPPVVVVVVPPVPDDPPVDPVDPQVSVQVCQLVPPPQPKKKWKDKPRDTDIAGWAWTQHPPRKIWTWHRPPDPDPQFWIWIFIFSDADAAKGWGDDDPVDFTWITHNNWIWTWGWIWGWDDDPQFIKTKIKTFTFTDDPPHPDTHPDTPTMMIIIMGGHGNPD